Protein AF-A0A6S6S0H8-F1 (afdb_monomer_lite)

Radius of gyration: 27.32 Å; chains: 1; bounding box: 57×42×60 Å

Sequence (106 aa):
MEEEGLSIRETAKQFRIGSASVSRWINQIEPKASTTRQRKIDKSELIKDVEQYPDAYQKERAERFGVCQKAIWQALKKMGLTYKKTLRHPKADENTRQTFQQKTTV

pLDDT: mean 84.56, std 10.98, range [38.06, 95.25]

Secondary structure (DSSP, 8-state):
-------HHHHHHHHT--HHHHHHHHH--SPPPPPPPPPSS-HHHHHHHHHH-TT--HHHHHHHHTS-HHHHHHHHHHHT----S-SS-TT--HHHHHHHHHHH--

Structure (mmCIF, N/CA/C/O backbone):
data_AF-A0A6S6S0H8-F1
#
_entry.id   AF-A0A6S6S0H8-F1
#
loop_
_atom_site.group_PDB
_atom_site.id
_atom_site.type_symbol
_atom_site.label_atom_id
_atom_site.label_alt_id
_atom_site.label_comp_id
_atom_site.label_asym_id
_atom_site.label_entity_id
_atom_site.label_seq_id
_atom_site.pdbx_PDB_ins_code
_atom_site.Cartn_x
_atom_site.Cartn_y
_atom_site.Cartn_z
_atom_site.occupancy
_atom_site.B_iso_or_equiv
_atom_site.auth_seq_id
_atom_site.auth_comp_id
_atom_site.auth_asym_id
_atom_site.auth_atom_id
_atom_site.pdbx_PDB_model_num
ATOM 1 N N . MET A 1 1 ? -22.993 -16.582 32.496 1.00 38.06 1 MET A N 1
ATOM 2 C CA . MET A 1 1 ? -22.405 -15.242 32.667 1.00 38.06 1 MET A CA 1
ATOM 3 C C . MET A 1 1 ? -23.412 -14.514 33.525 1.00 38.06 1 MET A C 1
ATOM 5 O O . MET A 1 1 ? -24.526 -14.325 33.064 1.00 38.06 1 MET A O 1
ATOM 9 N N . GLU A 1 2 ? -23.116 -14.378 34.814 1.00 40.06 2 GLU A N 1
ATOM 10 C CA . GLU A 1 2 ? -24.070 -13.889 35.813 1.00 40.06 2 GLU A CA 1
ATOM 11 C C . GLU A 1 2 ? -24.501 -12.473 35.430 1.00 40.06 2 GLU A C 1
ATOM 13 O O . GLU A 1 2 ? -23.655 -11.601 35.236 1.00 40.06 2 GLU A O 1
ATOM 18 N N . GLU A 1 3 ? -25.809 -12.255 35.268 1.00 52.19 3 GLU A N 1
ATOM 19 C CA . GLU A 1 3 ? -26.365 -10.907 35.178 1.00 52.19 3 GLU A CA 1
ATOM 20 C C . GLU A 1 3 ? -26.335 -10.313 36.582 1.00 52.19 3 GLU A C 1
ATOM 22 O O . GLU A 1 3 ? -27.329 -10.259 37.305 1.00 52.19 3 GLU A O 1
ATOM 27 N N . GLU A 1 4 ? -25.135 -9.927 37.000 1.00 59.19 4 GLU A N 1
ATOM 28 C CA . GLU A 1 4 ? -24.949 -8.965 38.064 1.00 59.19 4 GLU A CA 1
ATOM 29 C C . GLU A 1 4 ? -25.820 -7.752 37.702 1.00 59.19 4 GLU A C 1
ATOM 31 O O . GLU A 1 4 ? -25.517 -7.019 36.761 1.00 59.19 4 GLU A O 1
ATOM 36 N N . GLY A 1 5 ? -26.950 -7.581 38.397 1.00 64.62 5 GLY A N 1
ATOM 37 C CA . GLY A 1 5 ? -27.927 -6.504 38.189 1.00 64.62 5 GLY A CA 1
ATOM 38 C C . GLY A 1 5 ? -27.396 -5.119 38.575 1.00 64.62 5 GLY A C 1
ATOM 39 O O . GLY A 1 5 ? -28.122 -4.315 39.156 1.00 64.62 5 GLY A O 1
ATOM 40 N N . LEU A 1 6 ? -26.114 -4.861 38.310 1.00 72.00 6 LEU A N 1
ATOM 41 C CA . LEU A 1 6 ? -25.428 -3.615 38.587 1.00 72.00 6 LEU A CA 1
ATOM 42 C C . LEU A 1 6 ? -25.933 -2.521 37.652 1.00 72.00 6 LEU A C 1
ATOM 44 O O . LEU A 1 6 ? -26.100 -2.700 36.442 1.00 72.00 6 LEU A O 1
ATOM 48 N N . SER A 1 7 ? -26.129 -1.334 38.221 1.00 83.88 7 SER A N 1
ATOM 49 C CA . SER A 1 7 ? -26.446 -0.156 37.426 1.00 83.88 7 SER A CA 1
ATOM 50 C C . SER A 1 7 ? -25.263 0.199 36.523 1.00 83.88 7 SER A C 1
ATOM 52 O O . SER A 1 7 ? -24.108 0.116 36.934 1.00 83.88 7 SER A O 1
ATOM 54 N N . ILE A 1 8 ? -25.536 0.738 35.330 1.00 81.88 8 ILE A N 1
ATOM 55 C CA . ILE A 1 8 ? -24.520 1.223 34.372 1.00 81.88 8 ILE A CA 1
ATOM 56 C C . ILE A 1 8 ? -23.453 2.104 35.054 1.00 81.88 8 ILE A C 1
ATOM 58 O O . ILE A 1 8 ? -22.280 2.080 34.680 1.00 81.88 8 ILE A O 1
ATOM 62 N N . ARG A 1 9 ? -23.842 2.893 36.067 1.00 84.94 9 ARG A N 1
ATOM 63 C CA . ARG A 1 9 ? -22.927 3.754 36.838 1.00 84.94 9 ARG A CA 1
ATOM 64 C C . ARG A 1 9 ? -21.987 2.975 37.761 1.00 84.94 9 ARG A C 1
ATOM 66 O O . ARG A 1 9 ? -20.842 3.387 37.930 1.00 84.94 9 ARG A O 1
ATOM 73 N N . GLU A 1 10 ? -22.456 1.887 38.356 1.00 88.50 10 GLU A N 1
ATOM 74 C CA . GLU A 1 10 ? -21.662 1.032 39.243 1.00 88.50 10 GLU A CA 1
ATOM 75 C C . GLU A 1 10 ? -20.647 0.236 38.431 1.00 88.50 10 GLU A C 1
ATOM 77 O O . GLU A 1 10 ? -19.457 0.281 38.740 1.00 88.50 10 GLU A O 1
ATOM 82 N N . THR A 1 11 ? -21.082 -0.337 37.305 1.00 87.00 11 THR A N 1
ATOM 83 C CA . THR A 1 11 ? -20.208 -0.971 36.312 1.00 87.00 11 THR A CA 1
ATOM 84 C C . THR A 1 11 ? -19.139 0.014 35.822 1.00 87.00 11 THR A C 1
ATOM 86 O O . THR A 1 11 ? -17.944 -0.273 35.855 1.00 87.00 11 THR A O 1
ATOM 89 N N . ALA A 1 12 ? -19.532 1.236 35.447 1.00 90.06 12 ALA A N 1
ATOM 90 C CA . ALA A 1 12 ? -18.598 2.285 35.033 1.00 90.06 12 ALA A CA 1
ATOM 91 C C . ALA A 1 12 ? -17.543 2.606 36.111 1.00 90.06 12 ALA A C 1
ATOM 93 O O . ALA A 1 12 ? -16.361 2.763 35.797 1.00 90.06 12 ALA A O 1
ATOM 94 N N . LYS A 1 13 ? -17.943 2.656 37.388 1.00 89.75 13 LYS A N 1
ATOM 95 C CA . LYS A 1 13 ? -17.040 2.906 38.521 1.00 89.75 13 LYS A CA 1
ATOM 96 C C . LYS A 1 13 ? -16.097 1.728 38.785 1.00 89.75 13 LYS A C 1
ATOM 98 O O . LYS A 1 13 ? -14.911 1.959 39.015 1.00 89.75 13 LYS A O 1
ATOM 103 N N . GLN A 1 14 ? -16.598 0.495 38.716 1.00 91.38 14 GLN A N 1
ATOM 104 C CA . GLN A 1 14 ? -15.823 -0.737 38.904 1.00 91.38 14 GLN A CA 1
ATOM 105 C C . GLN A 1 14 ? -14.725 -0.874 37.845 1.00 91.38 14 GLN A C 1
ATOM 107 O O . GLN A 1 14 ? -13.566 -1.108 38.181 1.00 91.38 14 GLN A O 1
ATOM 112 N N . PHE A 1 15 ? -15.069 -0.636 36.577 1.00 88.44 15 PHE A N 1
ATOM 113 C CA . PHE A 1 15 ? -14.129 -0.733 35.458 1.00 88.44 15 PHE A CA 1
ATOM 114 C C . PHE A 1 15 ? -13.346 0.561 35.188 1.00 88.44 15 PHE A C 1
ATOM 116 O O . PHE A 1 15 ? -12.447 0.566 34.351 1.00 88.44 15 PHE A O 1
ATOM 123 N N . ARG A 1 16 ? -13.647 1.656 35.905 1.00 91.81 16 ARG A N 1
ATOM 124 C CA . ARG A 1 16 ? -13.061 2.998 35.701 1.00 91.81 16 ARG A CA 1
ATOM 125 C C . ARG A 1 16 ? -13.223 3.504 34.261 1.00 91.81 16 ARG A C 1
ATOM 127 O O . ARG A 1 16 ? -12.330 4.131 33.696 1.00 91.81 16 ARG A O 1
ATOM 134 N N . ILE A 1 17 ? -14.380 3.227 33.671 1.00 92.19 17 ILE A N 1
ATOM 135 C CA . ILE A 1 17 ? -14.757 3.630 32.314 1.00 92.19 17 ILE A CA 1
ATOM 136 C C . ILE A 1 17 ? -15.833 4.718 32.424 1.00 92.19 17 ILE A C 1
ATOM 138 O O . ILE A 1 17 ? -16.621 4.733 33.364 1.00 92.19 17 ILE A O 1
ATOM 142 N N . GLY A 1 18 ? -15.899 5.648 31.468 1.00 91.56 18 GLY A N 1
ATOM 143 C CA . GLY A 1 18 ? -17.006 6.606 31.413 1.00 91.56 18 GLY A CA 1
ATOM 144 C C . GLY A 1 18 ? -18.355 5.896 31.236 1.00 91.56 18 GLY A C 1
ATOM 145 O O . GLY A 1 18 ? -18.484 5.019 30.383 1.00 91.56 18 GLY A O 1
ATOM 146 N N . SER A 1 19 ? -19.382 6.304 31.987 1.00 88.81 19 SER A N 1
ATOM 147 C CA . SER A 1 19 ? -20.731 5.708 31.920 1.00 88.81 19 SER A CA 1
ATOM 148 C C . SER A 1 19 ? -21.309 5.686 30.501 1.00 88.81 19 SER A C 1
ATOM 150 O O . SER A 1 19 ? -21.911 4.697 30.092 1.00 88.81 19 SER A O 1
ATOM 152 N N . ALA A 1 20 ? -21.042 6.729 29.710 1.00 89.38 20 ALA A N 1
ATOM 153 C CA . ALA A 1 20 ? -21.440 6.803 28.307 1.00 89.38 20 ALA A CA 1
ATOM 154 C C . ALA A 1 20 ? -20.809 5.705 27.431 1.00 89.38 20 ALA A C 1
ATOM 156 O O . ALA A 1 20 ? -21.436 5.259 26.473 1.00 89.38 20 ALA A O 1
ATOM 157 N N . SER A 1 21 ? -19.588 5.256 27.734 1.00 88.75 21 SER A N 1
ATOM 158 C CA . SER A 1 21 ? -18.937 4.168 26.995 1.00 88.75 21 SER A CA 1
ATOM 159 C C . SER A 1 21 ? -19.572 2.821 27.324 1.00 88.75 21 SER A C 1
ATOM 161 O O . SER A 1 21 ? -19.832 2.053 26.405 1.00 88.75 21 SER A O 1
ATOM 163 N N . VAL A 1 22 ? -19.907 2.575 28.598 1.00 90.12 22 VAL A N 1
ATOM 164 C CA . VAL A 1 22 ? -20.647 1.371 29.018 1.00 90.12 22 VAL A CA 1
ATOM 165 C C . VAL A 1 22 ? -22.000 1.309 28.304 1.00 90.12 22 VAL A C 1
ATOM 167 O O . VAL A 1 22 ? -22.317 0.302 27.681 1.00 90.12 22 VAL A O 1
ATOM 170 N N . SER A 1 23 ? -22.756 2.413 28.275 1.00 88.75 23 SER A N 1
ATOM 171 C CA . SER A 1 23 ? -24.014 2.478 27.515 1.00 88.75 23 SER A CA 1
ATOM 172 C C . SER A 1 23 ? -23.826 2.248 26.011 1.00 88.75 23 SER A C 1
ATOM 174 O O . SER A 1 23 ? -24.672 1.623 25.377 1.00 88.75 23 SER A O 1
ATOM 176 N N . ARG A 1 24 ? -22.735 2.742 25.409 1.00 88.75 24 ARG A N 1
ATOM 177 C CA . ARG A 1 24 ? -22.437 2.501 23.985 1.00 88.75 24 ARG A CA 1
ATOM 178 C C . ARG A 1 24 ? -22.135 1.030 23.711 1.00 88.75 24 ARG A C 1
ATOM 180 O O . ARG A 1 24 ? -22.619 0.520 22.711 1.00 88.75 24 ARG A O 1
ATOM 187 N N . TRP A 1 25 ? -21.388 0.363 24.587 1.00 89.94 25 TRP A N 1
ATOM 188 C CA . TRP A 1 25 ? -21.032 -1.050 24.433 1.00 89.94 25 TRP A CA 1
ATOM 189 C C . TRP A 1 25 ? -22.204 -1.997 24.683 1.00 89.94 25 TRP A C 1
ATOM 191 O O . TRP A 1 25 ? -22.316 -2.990 23.979 1.00 89.94 25 TRP A O 1
ATOM 201 N N . ILE A 1 26 ? -23.115 -1.664 25.607 1.00 87.19 26 ILE A N 1
ATOM 202 C CA . ILE A 1 26 ? -24.367 -2.420 25.791 1.00 87.19 26 ILE A CA 1
ATOM 203 C C . ILE A 1 26 ? -25.203 -2.392 24.503 1.00 87.19 26 ILE A C 1
ATOM 205 O O . ILE A 1 26 ? -25.739 -3.412 24.085 1.00 87.19 26 ILE A O 1
ATOM 209 N N . ASN A 1 27 ? -25.284 -1.230 23.848 1.00 84.44 27 ASN A N 1
ATOM 210 C CA . ASN A 1 27 ? -26.053 -1.071 22.612 1.00 84.44 27 ASN A CA 1
ATOM 211 C C . ASN A 1 27 ? -25.326 -1.603 21.360 1.00 84.44 27 ASN A C 1
ATOM 213 O O . ASN A 1 27 ? -25.977 -1.951 20.379 1.00 84.44 27 ASN A O 1
ATOM 217 N N . GLN A 1 28 ? -23.990 -1.622 21.359 1.00 84.25 28 GLN A N 1
ATOM 218 C CA . GLN A 1 28 ? -23.144 -2.107 20.263 1.00 84.25 28 GLN A CA 1
ATOM 219 C C . GLN A 1 28 ? -21.937 -2.859 20.828 1.00 84.25 28 GLN A C 1
ATOM 221 O O . GLN A 1 28 ? -20.888 -2.271 21.095 1.00 84.25 28 GLN A O 1
ATOM 226 N N . ILE A 1 29 ? -22.110 -4.171 20.995 1.00 85.25 29 ILE A N 1
ATOM 227 C CA . ILE A 1 29 ? -21.070 -5.076 21.502 1.00 85.25 29 ILE A CA 1
ATOM 228 C C . ILE A 1 29 ? -20.019 -5.342 20.417 1.00 85.25 29 ILE A C 1
ATOM 230 O O . ILE A 1 29 ? -18.827 -5.448 20.708 1.00 85.25 29 ILE A O 1
ATOM 234 N N . GLU A 1 30 ? -20.444 -5.413 19.153 1.00 86.19 30 GLU A N 1
ATOM 235 C CA . GLU A 1 30 ? -19.523 -5.607 18.040 1.00 86.19 30 GLU A CA 1
ATOM 236 C C . GLU A 1 30 ? -18.728 -4.326 17.739 1.00 86.19 30 GLU A C 1
ATOM 238 O O . GLU A 1 30 ? -19.303 -3.235 17.629 1.00 86.19 30 GLU A O 1
ATOM 243 N N . PRO A 1 31 ? -17.398 -4.428 17.569 1.00 82.88 31 PRO A N 1
ATOM 244 C CA . PRO A 1 31 ? -16.577 -3.281 17.232 1.00 82.88 31 PRO A CA 1
ATOM 245 C C . PRO A 1 31 ? -16.967 -2.736 15.858 1.00 82.88 31 PRO A C 1
ATOM 247 O O . PRO A 1 31 ? -17.033 -3.459 14.863 1.00 82.88 31 PRO A O 1
ATOM 250 N N . LYS A 1 32 ? -17.162 -1.418 15.778 1.00 82.69 32 LYS A N 1
ATOM 251 C CA . LYS A 1 32 ? -17.445 -0.749 14.509 1.00 82.69 32 LYS A CA 1
ATOM 252 C C . LYS A 1 32 ? -16.277 -0.940 13.539 1.00 82.69 32 LYS A C 1
ATOM 254 O O . LYS A 1 32 ? -15.156 -0.512 13.821 1.00 82.69 32 LYS A O 1
ATOM 259 N N . ALA A 1 33 ? -16.552 -1.523 12.372 1.00 82.56 33 ALA A N 1
ATOM 260 C CA . ALA A 1 33 ? -15.553 -1.680 11.325 1.00 82.56 33 ALA A CA 1
ATOM 261 C C . ALA A 1 33 ? -15.004 -0.308 10.901 1.00 82.56 33 ALA A C 1
ATOM 263 O O . ALA A 1 33 ? -15.755 0.608 10.553 1.00 82.56 33 ALA A O 1
ATOM 264 N N . SER A 1 34 ? -13.680 -0.157 10.935 1.00 80.44 34 SER A N 1
ATOM 265 C CA . SER A 1 34 ? -13.040 1.051 10.419 1.00 80.44 34 SER A CA 1
ATOM 266 C C . SER A 1 34 ? -13.074 1.038 8.890 1.00 80.44 34 SER A C 1
ATOM 268 O O . SER A 1 34 ? -12.610 0.093 8.251 1.00 80.44 34 SER A O 1
ATOM 270 N N . THR A 1 35 ? -13.625 2.089 8.284 1.00 81.38 35 THR A N 1
ATOM 271 C CA . THR A 1 35 ? -13.574 2.245 6.828 1.00 81.38 35 THR A CA 1
ATOM 272 C C . THR A 1 35 ? -12.156 2.612 6.414 1.00 81.38 35 THR A C 1
ATOM 274 O O . THR A 1 35 ? -11.524 3.501 6.992 1.00 81.38 35 THR A O 1
ATOM 277 N N . THR A 1 36 ? -11.641 1.952 5.379 1.00 79.12 36 THR A N 1
ATOM 278 C CA . THR A 1 36 ? -10.336 2.318 4.826 1.00 79.12 36 THR A CA 1
ATOM 279 C C . THR A 1 36 ? -10.417 3.661 4.099 1.00 79.12 36 THR A C 1
ATOM 281 O O . THR A 1 36 ? -11.347 3.938 3.345 1.00 79.12 36 THR A O 1
ATOM 284 N N . ARG A 1 37 ? -9.423 4.527 4.329 1.00 80.50 37 ARG A N 1
ATOM 285 C CA . ARG A 1 37 ? -9.330 5.825 3.651 1.00 80.50 37 ARG A CA 1
ATOM 286 C C . ARG A 1 37 ? -9.159 5.627 2.143 1.00 80.50 37 ARG A C 1
ATOM 288 O O . ARG A 1 37 ? -8.179 5.008 1.720 1.00 80.50 37 ARG A O 1
ATOM 295 N N . GLN A 1 38 ? -10.041 6.244 1.359 1.00 79.31 38 GLN A N 1
ATOM 296 C CA . GLN A 1 38 ? -9.903 6.326 -0.095 1.00 79.31 38 GLN A CA 1
ATOM 297 C C . GLN A 1 38 ? -8.679 7.177 -0.457 1.00 79.31 38 GLN A C 1
ATOM 299 O O . GLN A 1 38 ? -8.488 8.281 0.062 1.00 79.31 38 GLN A O 1
ATOM 304 N N . ARG A 1 39 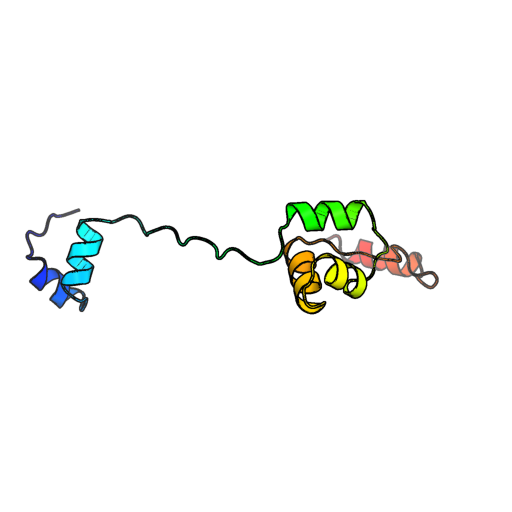? -7.795 6.629 -1.295 1.00 83.50 39 ARG A N 1
ATOM 305 C CA . ARG A 1 39 ? -6.569 7.300 -1.755 1.00 83.50 39 ARG A CA 1
ATOM 306 C C . ARG A 1 39 ? -6.761 7.809 -3.181 1.00 83.50 39 ARG A C 1
ATOM 308 O O . ARG A 1 39 ? -7.639 7.340 -3.884 1.00 83.50 39 ARG A O 1
ATOM 315 N N . LYS A 1 40 ? -5.898 8.741 -3.601 1.00 84.94 40 LYS A N 1
ATOM 316 C CA . LYS A 1 40 ? -5.933 9.347 -4.945 1.00 84.94 40 LYS A CA 1
ATOM 317 C C . LYS A 1 40 ? -5.613 8.380 -6.093 1.00 84.94 40 LYS A C 1
ATOM 319 O O . LYS A 1 40 ? -5.950 8.683 -7.222 1.00 84.94 40 LYS A O 1
ATOM 324 N N . ILE A 1 41 ? -4.914 7.280 -5.813 1.00 89.12 41 ILE A N 1
ATOM 325 C CA . ILE A 1 41 ? -4.496 6.304 -6.826 1.00 89.12 41 ILE A CA 1
ATOM 326 C C . ILE A 1 41 ? -5.454 5.123 -6.753 1.00 89.12 41 ILE A C 1
ATOM 328 O O . ILE A 1 41 ? -5.494 4.453 -5.711 1.00 89.12 41 ILE A O 1
ATOM 332 N N . ASP A 1 42 ? -6.168 4.857 -7.844 1.00 90.25 42 ASP A N 1
ATOM 333 C CA . ASP A 1 42 ? -6.876 3.595 -7.996 1.00 90.25 42 ASP A CA 1
ATOM 334 C C . ASP A 1 42 ? -5.882 2.462 -8.295 1.00 90.25 42 ASP A C 1
ATOM 336 O O . ASP A 1 42 ? -4.971 2.576 -9.118 1.00 90.25 42 ASP A O 1
ATOM 340 N N . LYS A 1 43 ? -6.036 1.347 -7.580 1.00 88.62 43 LYS A N 1
ATOM 341 C CA . LYS A 1 43 ? -5.153 0.187 -7.722 1.00 88.62 43 LYS A CA 1
ATOM 342 C C . LYS A 1 43 ? -5.414 -0.544 -9.031 1.00 88.62 43 LYS A C 1
ATOM 344 O O . LYS A 1 43 ? -4.455 -1.016 -9.631 1.00 88.62 43 LYS A O 1
ATOM 349 N N . SER A 1 44 ? -6.673 -0.638 -9.465 1.00 91.00 44 SER A N 1
ATOM 350 C CA . SER A 1 44 ? -7.025 -1.289 -10.733 1.00 91.00 44 SER A CA 1
ATOM 351 C C . SER A 1 44 ? -6.381 -0.574 -11.913 1.00 91.00 44 SER A C 1
ATOM 353 O O . SER A 1 44 ? -5.785 -1.217 -12.773 1.00 91.00 44 SER A O 1
ATOM 355 N N . GLU A 1 45 ? -6.457 0.756 -11.932 1.00 92.44 45 GLU A N 1
ATOM 356 C CA . GLU A 1 45 ? -5.822 1.571 -12.969 1.00 92.44 45 GLU A CA 1
ATOM 357 C C . GLU A 1 45 ? -4.297 1.448 -12.945 1.00 92.44 45 GLU A C 1
ATOM 359 O O . GLU A 1 45 ? -3.680 1.281 -13.995 1.00 92.44 45 GLU A O 1
ATOM 364 N N . LEU A 1 46 ? -3.680 1.454 -11.757 1.00 92.75 46 LEU A N 1
ATOM 365 C CA . LEU A 1 46 ? -2.230 1.290 -11.642 1.00 92.75 46 LEU A CA 1
ATOM 366 C C . LEU A 1 46 ? -1.752 -0.086 -12.132 1.00 92.75 46 LEU A C 1
ATOM 368 O O . LEU A 1 46 ? -0.672 -0.172 -12.707 1.00 92.75 46 LEU A O 1
ATOM 372 N N . ILE A 1 47 ? -2.533 -1.153 -11.936 1.00 93.06 47 ILE A N 1
ATOM 373 C CA . ILE A 1 47 ? -2.205 -2.487 -12.468 1.00 93.06 47 ILE A CA 1
ATOM 374 C C . ILE A 1 47 ? -2.232 -2.471 -14.000 1.00 93.06 47 ILE A C 1
ATOM 376 O O . ILE A 1 47 ? -1.254 -2.883 -14.620 1.00 93.06 47 ILE A O 1
ATOM 380 N N . LYS A 1 48 ? -3.287 -1.911 -14.606 1.00 93.94 48 LYS A N 1
ATOM 381 C CA . LYS A 1 48 ? -3.393 -1.779 -16.070 1.00 93.94 48 LYS A CA 1
ATOM 382 C C . LYS A 1 48 ? -2.239 -0.963 -16.659 1.00 93.94 48 LYS A C 1
ATOM 384 O O . LYS A 1 48 ? -1.664 -1.349 -17.670 1.00 93.94 48 LYS A O 1
ATOM 389 N N . ASP A 1 49 ? -1.852 0.135 -16.007 1.00 94.06 49 ASP A N 1
ATOM 390 C CA . ASP A 1 49 ? -0.706 0.953 -16.430 1.00 94.06 49 ASP A CA 1
ATOM 391 C C . ASP A 1 49 ? 0.625 0.181 -16.330 1.00 94.06 49 ASP A C 1
ATOM 393 O O . ASP A 1 49 ? 1.521 0.354 -17.161 1.00 94.06 49 ASP A O 1
ATOM 397 N N . VAL A 1 50 ? 0.782 -0.696 -15.331 1.00 91.56 50 VAL A N 1
ATOM 398 C CA . VAL A 1 50 ? 1.955 -1.581 -15.201 1.00 91.56 50 VAL A CA 1
ATOM 399 C C . VAL A 1 50 ? 2.005 -2.623 -16.313 1.00 91.56 50 VAL A C 1
ATOM 401 O O . VAL A 1 50 ? 3.079 -2.824 -16.874 1.00 91.56 50 VAL A O 1
ATOM 404 N N . GLU A 1 51 ? 0.874 -3.228 -16.663 1.00 91.81 51 GLU A N 1
ATOM 405 C CA . GLU A 1 51 ? 0.771 -4.198 -17.760 1.00 91.81 51 GLU A CA 1
ATOM 406 C C . GLU A 1 51 ? 1.031 -3.556 -19.126 1.00 91.81 51 GLU A C 1
ATOM 408 O O . GLU A 1 51 ? 1.762 -4.111 -19.943 1.00 91.81 51 GLU A O 1
ATOM 413 N N . GLN A 1 52 ? 0.476 -2.365 -19.364 1.00 94.44 52 GLN A N 1
ATOM 414 C CA . GLN A 1 52 ? 0.619 -1.663 -20.638 1.00 94.44 52 GLN A CA 1
ATOM 415 C C . GLN A 1 52 ? 2.035 -1.114 -20.851 1.00 94.44 52 GLN A C 1
ATOM 417 O O . GLN A 1 52 ? 2.521 -1.063 -21.980 1.00 94.44 52 GLN A O 1
ATOM 422 N N . TYR A 1 53 ? 2.706 -0.699 -19.775 1.00 91.69 53 TYR A N 1
ATOM 423 C CA . TYR A 1 53 ? 4.024 -0.077 -19.844 1.00 91.69 53 TYR A CA 1
ATOM 424 C C . TYR A 1 53 ? 4.987 -0.699 -18.831 1.00 91.69 53 TYR A C 1
ATOM 426 O O . TYR A 1 53 ? 5.337 -0.031 -17.861 1.00 91.69 53 TYR A O 1
ATOM 434 N N . PRO A 1 54 ? 5.451 -1.945 -19.008 1.00 87.94 54 PRO A N 1
ATOM 435 C CA . PRO A 1 54 ? 6.250 -2.641 -17.994 1.00 87.94 54 PRO A CA 1
ATOM 436 C C . PRO A 1 54 ? 7.564 -1.917 -17.656 1.00 87.94 54 PRO A C 1
ATOM 438 O O . PRO A 1 54 ? 7.934 -1.827 -16.484 1.00 87.94 54 PRO A O 1
ATOM 441 N N . ASP A 1 55 ? 8.211 -1.315 -18.656 1.00 87.00 55 ASP A N 1
ATOM 442 C CA . ASP A 1 55 ? 9.503 -0.633 -18.511 1.00 87.00 55 ASP A CA 1
ATOM 443 C C . ASP A 1 55 ? 9.395 0.848 -18.106 1.00 87.00 55 ASP A C 1
ATOM 445 O O . ASP A 1 55 ? 10.419 1.506 -17.910 1.00 87.00 55 ASP A O 1
ATOM 449 N N . ALA A 1 56 ? 8.177 1.384 -17.945 1.00 91.25 56 ALA A N 1
ATOM 450 C CA . ALA A 1 56 ? 7.986 2.786 -17.577 1.00 91.25 56 ALA A CA 1
ATOM 451 C C . ALA A 1 56 ? 8.504 3.095 -16.166 1.00 91.25 56 ALA A C 1
ATOM 453 O O . ALA A 1 56 ? 8.229 2.384 -15.184 1.00 91.25 56 ALA A O 1
ATOM 454 N N . TYR A 1 57 ? 9.198 4.225 -16.051 1.00 91.38 57 TYR A N 1
ATOM 455 C CA . TYR A 1 57 ? 9.726 4.719 -14.790 1.00 91.38 57 TYR A CA 1
ATOM 456 C C . TYR A 1 57 ? 8.604 5.226 -13.882 1.00 91.38 57 TYR A C 1
ATOM 458 O O . TYR A 1 57 ? 7.583 5.751 -14.318 1.00 91.38 57 TYR A O 1
ATOM 466 N N . GLN A 1 58 ? 8.823 5.159 -12.566 1.00 93.44 58 GLN A N 1
ATOM 467 C CA . GLN A 1 58 ? 7.851 5.652 -11.578 1.00 93.44 58 GLN A CA 1
ATOM 468 C C . GLN A 1 58 ? 7.508 7.136 -11.762 1.00 93.44 58 GLN A C 1
ATOM 470 O O . GLN A 1 58 ? 6.415 7.542 -11.385 1.00 93.44 58 GLN A O 1
ATOM 475 N N . LYS A 1 59 ? 8.431 7.935 -12.314 1.00 95.06 59 LYS A N 1
ATOM 476 C CA . LYS A 1 59 ? 8.205 9.351 -12.619 1.00 95.06 59 LYS A CA 1
ATOM 477 C C . LYS A 1 59 ? 7.181 9.525 -13.748 1.00 95.06 59 LYS A C 1
ATOM 479 O O . LYS A 1 59 ? 6.226 10.263 -13.566 1.00 95.06 59 LYS A O 1
ATOM 484 N N . GLU A 1 60 ? 7.328 8.783 -14.843 1.00 94.88 60 GLU A N 1
ATOM 485 C CA . GLU A 1 60 ? 6.410 8.822 -15.995 1.00 94.88 60 GLU A CA 1
ATOM 486 C C . GLU A 1 60 ? 5.003 8.371 -15.589 1.00 94.88 60 GLU A C 1
ATOM 488 O O . GLU A 1 60 ? 4.007 9.007 -15.924 1.00 94.88 60 GLU A O 1
ATOM 493 N N . ARG A 1 61 ? 4.914 7.311 -14.776 1.00 94.62 61 ARG A N 1
ATOM 494 C CA . ARG A 1 61 ? 3.636 6.871 -14.197 1.00 94.62 61 ARG A CA 1
ATOM 495 C C . ARG A 1 61 ? 3.023 7.965 -13.327 1.00 94.62 61 ARG A C 1
ATOM 497 O O . ARG A 1 61 ? 1.836 8.246 -13.416 1.00 94.62 61 ARG A O 1
ATOM 504 N N . ALA A 1 62 ? 3.831 8.609 -12.489 1.00 95.06 62 ALA A N 1
ATOM 505 C CA . ALA A 1 62 ? 3.361 9.671 -11.611 1.00 95.06 62 ALA A CA 1
ATOM 506 C C . ALA A 1 62 ? 2.809 10.877 -12.391 1.00 95.06 62 ALA A C 1
ATOM 508 O O . ALA A 1 62 ? 1.800 11.438 -11.971 1.00 95.06 62 ALA A O 1
ATOM 509 N N . GLU A 1 63 ? 3.407 11.214 -13.537 1.00 95.25 63 GLU A N 1
ATOM 510 C CA . GLU A 1 63 ? 2.902 12.238 -14.460 1.00 95.25 63 GLU A CA 1
ATOM 511 C C . GLU A 1 63 ? 1.531 11.854 -15.043 1.00 95.25 63 GLU A C 1
ATOM 513 O O . GLU A 1 63 ? 0.622 12.681 -15.020 1.00 95.25 63 GLU A O 1
ATOM 518 N N . ARG A 1 64 ? 1.325 10.590 -15.450 1.00 94.12 64 ARG A N 1
ATOM 519 C CA . ARG A 1 64 ? 0.018 10.089 -15.936 1.00 94.12 64 ARG A CA 1
ATOM 520 C C . ARG A 1 64 ? -1.079 10.154 -14.874 1.00 94.12 64 ARG A C 1
ATOM 522 O O . ARG A 1 64 ? -2.203 10.540 -15.171 1.00 94.12 64 ARG A O 1
ATOM 529 N N . PHE A 1 65 ? -0.745 9.789 -13.637 1.00 92.31 65 PHE A N 1
ATOM 530 C CA . PHE A 1 65 ? -1.685 9.781 -12.512 1.00 92.31 65 PHE A CA 1
ATOM 531 C C . PHE A 1 65 ? -1.805 11.143 -11.801 1.00 92.31 65 PHE A C 1
ATOM 533 O O . PHE A 1 65 ? -2.592 11.270 -10.863 1.00 92.31 65 PHE A O 1
ATOM 540 N N . GLY A 1 66 ? -1.019 12.157 -12.185 1.00 94.25 66 GLY A N 1
ATOM 541 C CA . GLY A 1 66 ? -1.010 13.468 -11.524 1.00 94.25 66 GLY A CA 1
ATOM 542 C C . GLY A 1 66 ? -0.603 13.414 -10.044 1.00 94.25 66 GLY A C 1
ATOM 543 O O . GLY A 1 66 ? -1.093 14.188 -9.218 1.00 94.25 66 GLY A O 1
ATOM 544 N N . VAL A 1 67 ? 0.264 12.468 -9.673 1.00 94.56 67 VAL A N 1
ATOM 545 C CA . VAL A 1 67 ? 0.727 12.252 -8.292 1.00 94.56 67 VAL A CA 1
ATOM 546 C C . VAL A 1 67 ? 2.236 12.435 -8.178 1.00 94.56 67 VAL A C 1
ATOM 548 O O . VAL A 1 67 ? 2.945 12.591 -9.164 1.00 94.56 67 VAL A O 1
ATOM 551 N N . CYS A 1 68 ? 2.770 12.406 -6.956 1.00 94.50 68 CYS A N 1
ATOM 552 C CA . CYS A 1 68 ? 4.216 12.375 -6.769 1.00 94.50 68 CYS A CA 1
ATOM 553 C C . CYS A 1 68 ? 4.774 10.959 -6.997 1.00 94.50 68 CYS A C 1
ATOM 555 O O . CYS A 1 68 ? 4.138 9.955 -6.665 1.00 94.50 68 CYS A O 1
ATOM 557 N N . GLN A 1 69 ? 6.020 10.869 -7.470 1.00 95.25 69 GLN A N 1
ATOM 558 C CA . GLN A 1 69 ? 6.725 9.597 -7.686 1.00 95.25 69 GLN A CA 1
ATOM 559 C C . GLN A 1 69 ? 6.706 8.688 -6.444 1.00 95.25 69 GLN A C 1
ATOM 561 O O . GLN A 1 69 ? 6.529 7.471 -6.542 1.00 95.25 69 GLN A O 1
ATOM 566 N N . LYS A 1 70 ? 6.851 9.273 -5.246 1.00 94.81 70 LYS A N 1
ATOM 567 C CA . LYS A 1 70 ? 6.851 8.521 -3.984 1.00 94.81 70 LYS A CA 1
ATOM 568 C C . LYS A 1 70 ? 5.523 7.802 -3.737 1.00 94.81 70 LYS A C 1
ATOM 570 O O . LYS A 1 70 ? 5.540 6.706 -3.176 1.00 94.81 70 LYS A O 1
ATOM 575 N N . ALA A 1 71 ? 4.397 8.383 -4.153 1.00 94.25 71 ALA A N 1
ATOM 576 C CA . ALA A 1 71 ? 3.083 7.763 -4.013 1.00 94.25 71 ALA A CA 1
ATOM 577 C C . ALA A 1 71 ? 2.966 6.499 -4.879 1.00 94.25 71 ALA A C 1
ATOM 579 O O . ALA A 1 71 ? 2.517 5.468 -4.378 1.00 94.25 71 ALA A O 1
ATOM 580 N N . ILE A 1 72 ? 3.466 6.543 -6.121 1.00 94.81 72 ILE A N 1
ATOM 581 C CA . ILE A 1 72 ? 3.546 5.368 -7.004 1.00 94.81 72 ILE A CA 1
ATOM 582 C C . ILE A 1 72 ? 4.435 4.286 -6.383 1.00 94.81 72 ILE A C 1
ATOM 584 O O . ILE A 1 72 ? 4.018 3.136 -6.276 1.00 94.81 72 ILE A O 1
ATOM 588 N N . TRP A 1 73 ? 5.624 4.646 -5.885 1.00 93.31 73 TRP A N 1
ATOM 589 C CA . TRP A 1 73 ? 6.511 3.688 -5.213 1.00 93.31 73 TRP A CA 1
ATOM 590 C C . TRP A 1 73 ? 5.832 2.995 -4.021 1.00 93.31 73 TRP A C 1
ATOM 592 O O . TRP A 1 73 ? 5.918 1.775 -3.878 1.00 93.31 73 TRP A O 1
ATOM 602 N N . GLN A 1 74 ? 5.132 3.753 -3.168 1.00 93.69 74 GLN A N 1
ATOM 603 C CA . GLN A 1 74 ? 4.400 3.183 -2.033 1.00 93.69 74 GLN A CA 1
ATOM 604 C C . GLN A 1 74 ? 3.261 2.262 -2.486 1.00 93.69 74 GLN A C 1
ATOM 606 O O . GLN A 1 74 ? 3.036 1.226 -1.858 1.00 93.69 74 GLN A O 1
ATOM 611 N N . ALA A 1 75 ? 2.543 2.631 -3.550 1.00 92.62 75 ALA A N 1
ATOM 612 C CA . ALA A 1 75 ? 1.457 1.829 -4.102 1.00 92.62 75 ALA A CA 1
ATOM 613 C C . ALA A 1 75 ? 1.976 0.497 -4.664 1.00 92.62 75 ALA A C 1
ATOM 615 O O . ALA A 1 75 ? 1.492 -0.556 -4.251 1.00 92.62 75 ALA A O 1
ATOM 616 N N . LEU A 1 76 ? 3.018 0.531 -5.501 1.00 92.50 76 LEU A N 1
ATOM 617 C CA . LEU A 1 76 ? 3.661 -0.666 -6.057 1.00 92.50 76 LEU A CA 1
ATOM 618 C C . LEU A 1 76 ? 4.208 -1.580 -4.953 1.00 92.50 76 LEU A C 1
ATOM 620 O O . LEU A 1 76 ? 3.922 -2.775 -4.943 1.00 92.50 76 LEU A O 1
ATOM 624 N N . LYS A 1 77 ? 4.904 -1.009 -3.956 1.00 91.44 77 LYS A N 1
ATOM 625 C CA . LYS A 1 77 ? 5.426 -1.767 -2.808 1.00 91.44 77 LYS A CA 1
ATOM 626 C C . LYS A 1 77 ? 4.311 -2.441 -2.006 1.00 91.44 77 LYS A C 1
ATOM 628 O O . LYS A 1 77 ? 4.474 -3.582 -1.590 1.00 91.44 77 LYS A O 1
ATOM 633 N N . LYS A 1 78 ? 3.179 -1.760 -1.794 1.00 90.25 78 LYS A N 1
ATOM 634 C CA . LYS A 1 78 ? 2.022 -2.325 -1.081 1.00 90.25 78 LYS A CA 1
ATOM 635 C C . LYS A 1 78 ? 1.359 -3.471 -1.854 1.00 90.25 78 LYS A C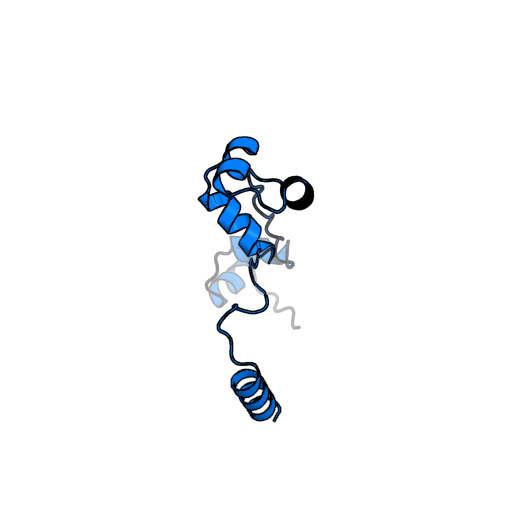 1
ATOM 637 O O . LYS A 1 78 ? 0.786 -4.351 -1.224 1.00 90.25 78 LYS A O 1
ATOM 642 N N . MET A 1 79 ? 1.428 -3.451 -3.184 1.00 88.88 79 MET A N 1
ATOM 643 C CA . MET A 1 79 ? 0.901 -4.513 -4.050 1.00 88.88 79 MET A CA 1
ATOM 644 C C . MET A 1 79 ? 1.892 -5.663 -4.278 1.00 88.88 79 MET A C 1
ATOM 646 O O . MET A 1 79 ? 1.531 -6.648 -4.904 1.00 88.88 79 MET A O 1
ATOM 650 N N . GLY A 1 80 ? 3.137 -5.551 -3.802 1.00 88.12 80 GLY A N 1
ATOM 651 C CA . GLY A 1 80 ? 4.173 -6.562 -4.042 1.00 88.12 80 GLY A CA 1
ATOM 652 C C . GLY A 1 80 ? 4.714 -6.584 -5.477 1.00 88.12 80 GLY A C 1
ATOM 653 O O . GLY A 1 80 ? 5.523 -7.447 -5.808 1.00 88.12 80 GLY A O 1
ATOM 654 N N . LEU A 1 81 ? 4.323 -5.625 -6.324 1.00 84.94 81 LEU A N 1
ATOM 655 C CA . LEU A 1 81 ? 4.818 -5.517 -7.694 1.00 84.94 81 LEU A CA 1
ATOM 656 C C . LEU A 1 81 ? 6.240 -4.958 -7.672 1.00 84.94 81 LEU A C 1
ATOM 658 O O . LEU A 1 81 ? 6.469 -3.785 -7.362 1.00 84.94 81 LEU A O 1
ATOM 662 N N . THR A 1 82 ? 7.209 -5.813 -7.994 1.00 79.88 82 THR A N 1
ATOM 663 C CA . THR A 1 82 ? 8.613 -5.423 -8.126 1.00 79.88 82 THR A CA 1
ATOM 664 C C . THR A 1 82 ? 9.136 -5.813 -9.497 1.00 79.88 82 THR A C 1
ATOM 666 O O . THR A 1 82 ? 8.943 -6.934 -9.953 1.00 79.88 82 THR A O 1
ATOM 669 N N . TYR A 1 83 ? 9.813 -4.873 -10.152 1.00 78.62 83 TYR A N 1
ATOM 670 C CA . TYR A 1 83 ? 10.463 -5.114 -11.431 1.00 78.62 83 TYR A CA 1
ATOM 671 C C . TYR A 1 83 ? 11.941 -5.436 -11.198 1.00 78.62 83 TYR A C 1
ATOM 673 O O . TYR A 1 83 ? 12.689 -4.630 -10.634 1.00 78.62 83 TYR A O 1
ATOM 681 N N . LYS A 1 84 ? 12.360 -6.639 -11.598 1.00 74.44 84 LYS A N 1
ATOM 682 C CA . LYS A 1 84 ? 13.748 -7.109 -11.530 1.00 74.44 84 LYS A CA 1
ATOM 683 C C . LYS A 1 84 ? 14.297 -7.187 -12.951 1.00 74.44 84 LYS A C 1
ATOM 685 O O . LYS A 1 84 ? 13.929 -8.081 -13.698 1.00 74.44 84 LYS A O 1
ATOM 690 N N . LYS A 1 85 ? 15.204 -6.269 -13.296 1.00 69.31 85 LYS A N 1
ATOM 691 C CA . LYS A 1 85 ? 15.830 -6.203 -14.631 1.00 69.31 85 LYS A CA 1
ATOM 692 C C . LYS A 1 85 ? 16.643 -7.452 -14.985 1.00 69.31 85 LYS A C 1
ATOM 694 O O . LYS A 1 85 ? 16.748 -7.805 -16.150 1.00 69.31 85 LYS A O 1
ATOM 699 N N . THR A 1 86 ? 17.229 -8.115 -13.991 1.00 74.06 86 THR A N 1
ATOM 700 C CA . THR A 1 86 ? 18.060 -9.306 -14.185 1.00 74.06 86 THR A CA 1
ATOM 701 C C . THR A 1 86 ? 17.735 -10.360 -13.133 1.00 74.06 86 THR A C 1
ATOM 703 O O . THR A 1 86 ? 17.846 -10.122 -11.931 1.00 74.06 86 THR A O 1
ATOM 706 N N . LEU A 1 87 ? 17.336 -11.549 -13.592 1.00 70.62 87 LEU A N 1
ATOM 707 C CA . LEU A 1 87 ? 17.188 -12.742 -12.745 1.00 70.62 87 LEU A CA 1
ATOM 708 C C . LEU A 1 87 ? 18.545 -13.399 -12.446 1.00 70.62 87 LEU A C 1
ATOM 710 O O . LEU A 1 87 ? 18.739 -14.013 -11.395 1.00 70.62 87 LEU A O 1
ATOM 714 N N . ARG A 1 88 ? 19.492 -13.264 -13.379 1.00 72.19 88 ARG A N 1
ATOM 715 C CA . ARG A 1 88 ? 20.885 -13.693 -13.249 1.00 72.19 88 ARG A CA 1
ATOM 716 C C . ARG A 1 88 ? 21.767 -12.493 -13.556 1.00 72.19 88 ARG A C 1
ATOM 718 O O . ARG A 1 88 ? 21.651 -11.893 -14.622 1.00 72.19 88 ARG A O 1
ATOM 725 N N . HIS A 1 89 ? 22.597 -12.099 -12.597 1.00 75.00 89 HIS A N 1
ATOM 726 C CA . HIS A 1 89 ? 23.595 -11.069 -12.843 1.00 75.00 89 HIS A CA 1
ATOM 727 C C . HIS A 1 89 ? 24.637 -11.645 -13.821 1.00 75.00 89 HIS A C 1
ATOM 729 O O . HIS A 1 89 ? 25.054 -12.781 -13.616 1.00 75.00 89 HIS A O 1
ATOM 735 N N . PRO A 1 90 ? 25.084 -10.916 -14.858 1.00 79.25 90 PRO A N 1
ATOM 736 C CA . PRO A 1 90 ? 25.988 -11.466 -15.879 1.00 79.25 90 PRO A CA 1
ATOM 737 C C . PRO A 1 90 ? 27.343 -11.931 -15.321 1.00 79.25 90 PRO A C 1
ATOM 739 O O . PRO A 1 90 ? 28.021 -12.736 -15.942 1.00 79.25 90 PRO A O 1
ATOM 742 N N . LYS A 1 91 ? 27.729 -11.445 -14.135 1.00 81.38 91 LYS A N 1
ATOM 743 C CA . LYS A 1 91 ? 28.928 -11.884 -13.397 1.00 81.38 91 LYS A CA 1
ATOM 744 C C . LYS A 1 91 ? 28.636 -12.895 -12.276 1.00 81.38 91 LYS A C 1
ATOM 746 O O . LYS A 1 91 ? 29.471 -13.069 -11.399 1.00 81.38 91 LYS A O 1
ATOM 751 N N . ALA A 1 92 ? 27.428 -13.455 -12.209 1.00 80.62 92 ALA A N 1
ATOM 752 C CA . ALA A 1 92 ? 27.084 -14.433 -11.180 1.00 80.62 92 ALA A CA 1
ATOM 753 C C . ALA A 1 92 ? 27.730 -15.785 -11.504 1.00 80.62 92 ALA A C 1
ATOM 755 O O . ALA A 1 92 ? 27.531 -16.306 -12.598 1.00 80.62 92 ALA A O 1
ATOM 756 N N . ASP A 1 93 ? 28.464 -16.352 -10.547 1.00 85.19 93 ASP A N 1
ATOM 757 C CA . ASP A 1 93 ? 29.019 -17.700 -10.655 1.00 85.19 93 ASP A CA 1
ATOM 758 C C . ASP A 1 93 ? 27.973 -18.738 -10.217 1.00 85.19 93 ASP A C 1
ATOM 760 O O . ASP A 1 93 ? 27.518 -18.755 -9.068 1.00 85.19 93 ASP A O 1
ATOM 764 N N . GLU A 1 94 ? 27.579 -19.606 -11.147 1.00 81.56 94 GLU A N 1
ATOM 765 C CA . GLU A 1 94 ? 26.546 -20.621 -10.942 1.00 81.56 94 GLU A CA 1
ATOM 766 C C . GLU A 1 94 ? 26.967 -21.664 -9.886 1.00 81.56 94 GLU A C 1
ATOM 768 O O . GLU A 1 94 ? 26.125 -22.114 -9.109 1.00 81.56 94 GLU A O 1
ATOM 773 N N . ASN A 1 95 ? 28.265 -21.971 -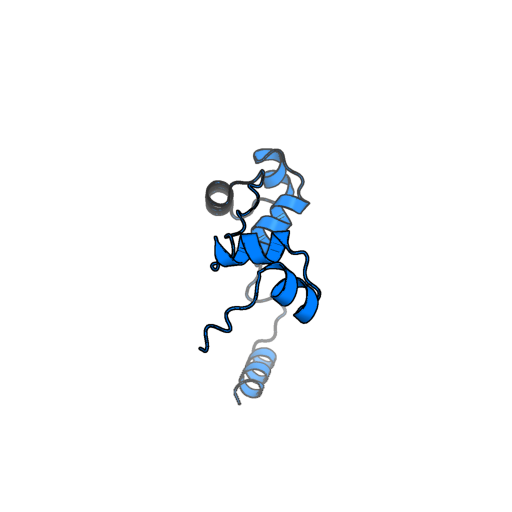9.758 1.00 85.69 95 ASN A N 1
ATOM 774 C CA . ASN A 1 95 ? 28.765 -22.945 -8.777 1.00 85.69 95 ASN A CA 1
ATOM 775 C C . ASN A 1 95 ? 28.615 -22.428 -7.337 1.00 85.69 95 ASN A C 1
ATOM 777 O O . ASN A 1 95 ? 28.138 -23.132 -6.440 1.00 85.69 95 ASN A O 1
ATOM 781 N N . THR A 1 96 ? 28.951 -21.155 -7.110 1.00 83.81 96 THR A N 1
ATOM 782 C CA . THR A 1 96 ? 28.761 -20.504 -5.799 1.00 83.81 96 THR A CA 1
ATOM 783 C C . THR A 1 96 ? 27.281 -20.409 -5.412 1.00 83.81 96 THR A C 1
ATOM 785 O O . THR A 1 96 ? 26.920 -20.524 -4.241 1.00 83.81 96 THR A O 1
ATOM 788 N N . ARG A 1 97 ? 26.393 -20.259 -6.401 1.00 79.75 97 ARG A N 1
ATOM 789 C CA . ARG A 1 97 ? 24.945 -20.220 -6.185 1.00 79.75 97 ARG A CA 1
ATOM 790 C C . ARG A 1 97 ? 24.385 -21.590 -5.800 1.00 79.75 97 ARG A C 1
ATOM 792 O O . ARG A 1 97 ? 23.582 -21.665 -4.872 1.00 79.75 97 ARG A O 1
ATO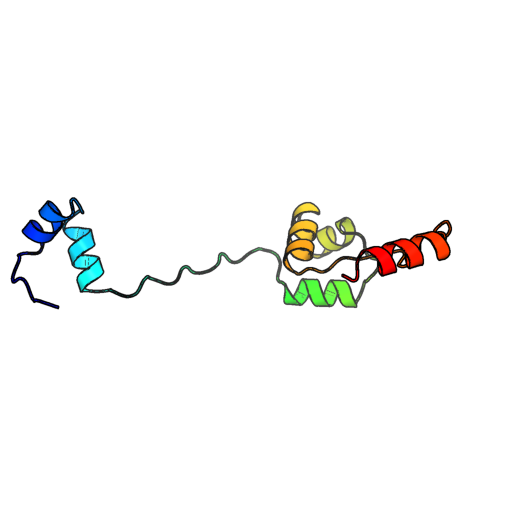M 799 N N . GLN A 1 98 ? 24.809 -22.653 -6.484 1.00 84.62 98 GLN A N 1
ATOM 800 C CA . GLN A 1 98 ? 24.368 -24.022 -6.198 1.00 84.62 98 GLN A CA 1
ATOM 801 C C . GLN A 1 98 ? 24.801 -24.477 -4.800 1.00 84.62 98 GLN A C 1
ATOM 803 O O . GLN A 1 98 ? 23.985 -25.001 -4.046 1.00 84.62 98 GLN A O 1
ATOM 808 N N . THR A 1 99 ? 26.048 -24.195 -4.412 1.00 86.19 99 THR A N 1
ATOM 809 C CA . THR A 1 99 ? 26.556 -24.511 -3.064 1.00 86.19 99 THR A CA 1
ATOM 810 C C . THR A 1 99 ? 25.792 -23.772 -1.960 1.00 86.19 99 THR A C 1
ATOM 812 O O . THR A 1 99 ? 25.450 -24.369 -0.939 1.00 86.19 99 THR A O 1
ATOM 815 N N . PHE A 1 100 ? 25.442 -22.497 -2.165 1.00 79.38 100 PHE A N 1
ATOM 816 C CA . PHE A 1 100 ? 24.588 -21.753 -1.233 1.00 79.38 100 PHE A CA 1
ATOM 817 C C . PHE A 1 100 ? 23.182 -22.365 -1.104 1.00 79.38 100 PHE A C 1
ATOM 819 O O . PHE A 1 100 ? 22.670 -22.508 0.007 1.00 79.38 100 PHE A O 1
ATOM 826 N N . GLN A 1 101 ? 22.561 -22.753 -2.222 1.00 81.19 101 GLN A N 1
ATOM 827 C CA . GLN A 1 101 ? 21.233 -23.378 -2.222 1.00 81.19 101 GLN A CA 1
ATOM 828 C C . GLN A 1 101 ? 21.239 -24.719 -1.479 1.00 81.19 101 GLN A C 1
ATOM 830 O O . GLN A 1 101 ? 20.411 -24.914 -0.594 1.00 81.19 101 GLN A O 1
ATOM 835 N N . GLN A 1 102 ? 22.224 -25.580 -1.754 1.00 81.50 102 GLN A N 1
ATOM 836 C CA . GLN A 1 102 ? 22.413 -26.859 -1.059 1.00 81.50 102 GLN A CA 1
ATOM 837 C C . GLN A 1 102 ? 22.628 -26.683 0.449 1.00 81.50 102 GLN A C 1
ATOM 839 O O . GLN A 1 102 ? 22.113 -27.466 1.235 1.00 81.50 102 GLN A O 1
ATOM 844 N N . LYS A 1 103 ? 23.340 -25.62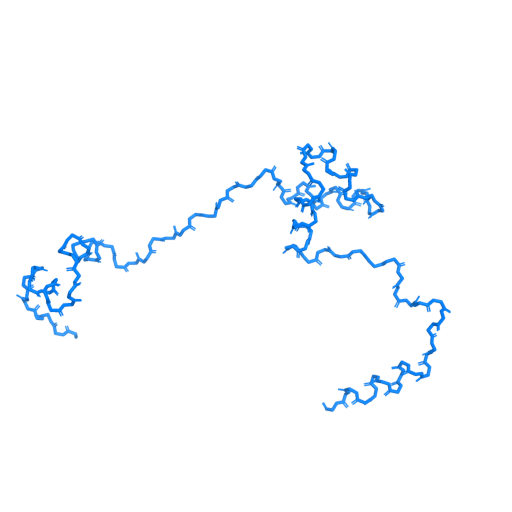8 0.868 1.00 76.88 103 LYS A N 1
ATOM 845 C CA . LYS A 1 103 ? 23.549 -25.299 2.287 1.00 76.88 103 LYS A CA 1
ATOM 846 C C . LYS A 1 103 ? 22.278 -24.806 2.993 1.00 76.88 103 LYS A C 1
ATOM 848 O O . LYS A 1 103 ? 22.190 -24.887 4.214 1.00 76.8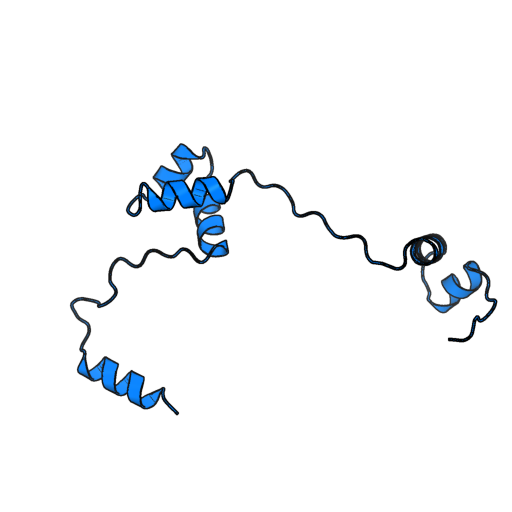8 103 LYS A O 1
ATOM 853 N N . THR A 1 104 ? 21.328 -24.247 2.245 1.00 70.62 104 THR A N 1
ATOM 854 C CA . THR A 1 104 ? 20.104 -23.638 2.795 1.00 70.62 104 THR A CA 1
ATOM 855 C C . THR A 1 104 ? 18.957 -24.645 2.912 1.00 70.62 104 THR A C 1
ATOM 857 O O . THR A 1 104 ? 18.056 -24.454 3.723 1.00 70.62 104 THR A O 1
ATOM 860 N N . THR A 1 105 ? 18.982 -25.722 2.126 1.00 57.03 105 THR A N 1
ATOM 861 C CA . THR A 1 105 ? 18.045 -26.843 2.242 1.00 57.03 105 THR A CA 1
ATOM 862 C C . THR A 1 105 ? 18.481 -27.755 3.394 1.00 57.03 105 THR A C 1
ATOM 864 O O . THR A 1 105 ? 19.232 -28.703 3.185 1.00 57.03 105 THR A O 1
ATOM 867 N N . VAL A 1 106 ? 18.042 -27.423 4.611 1.00 53.22 106 VAL A N 1
ATOM 868 C CA . VAL A 1 106 ? 18.079 -28.294 5.802 1.00 53.22 106 VAL A CA 1
ATOM 869 C C . VAL A 1 106 ? 16.677 -28.818 6.065 1.00 53.22 106 VAL A C 1
ATOM 871 O O . VAL A 1 106 ? 15.735 -27.999 5.957 1.00 53.22 106 VAL A O 1
#

Foldseek 3Di:
DDPPVDDLVRVCVVVVHPSVVSVVCVVPVDDDDDDDDDDLDDLVVLVVVCVVCVPDQLCVVCVVSVHDSVVSVVSCVVVVNDDDPDPDDPPDDVVVVVVVVVVVPD